Protein AF-A0A6N7VTI3-F1 (afdb_monomer_lite)

pLDDT: mean 75.06, std 15.84, range [30.77, 91.56]

Secondary structure (DSSP, 8-state):
--------S--BTTB--BTTTB-EE-TT-EEESSGGGTT-GGG--EEGGGS--SSHHHHHHHHHHHHGGGSHHHHT-TTGGG----HHHHHHS-HHHHHHHHHHHHHHHHHHHHHHHHHTT-

Structure (mmCIF, N/CA/C/O backbone):
data_AF-A0A6N7VTI3-F1
#
_entry.id   AF-A0A6N7VTI3-F1
#
loop_
_atom_site.group_PDB
_atom_site.id
_atom_site.type_symbol
_atom_site.label_atom_id
_atom_site.label_alt_id
_atom_site.label_comp_id
_atom_site.label_asym_id
_atom_site.label_entity_id
_atom_site.label_seq_id
_atom_site.pdbx_PDB_ins_code
_atom_site.Cartn_x
_atom_site.Cartn_y
_atom_site.Cartn_z
_atom_site.occupancy
_atom_site.B_iso_or_equiv
_atom_site.auth_seq_id
_atom_site.auth_comp_id
_atom_site.auth_asym_id
_atom_site.auth_atom_id
_atom_site.pdbx_PDB_model_num
ATOM 1 N N . MET A 1 1 ? 10.506 28.289 -2.825 1.00 30.77 1 MET A N 1
ATOM 2 C CA . MET A 1 1 ? 10.977 27.200 -3.711 1.00 30.77 1 MET A CA 1
ATOM 3 C C . MET A 1 1 ? 10.651 25.856 -3.055 1.00 30.77 1 MET A C 1
ATOM 5 O O . MET A 1 1 ? 11.562 25.150 -2.668 1.00 30.77 1 MET A O 1
ATOM 9 N N . LEU A 1 2 ? 9.366 25.532 -2.850 1.00 36.84 2 LEU A N 1
ATOM 10 C CA . LEU A 1 2 ? 8.926 24.298 -2.172 1.00 36.84 2 LEU A CA 1
ATOM 11 C C . LEU A 1 2 ? 7.470 23.956 -2.560 1.00 36.84 2 LEU A C 1
ATOM 13 O O . LEU A 1 2 ? 6.636 23.762 -1.698 1.00 36.84 2 LEU A O 1
ATOM 17 N N . ASP A 1 3 ? 7.137 23.898 -3.851 1.00 37.50 3 ASP A N 1
ATOM 18 C CA . ASP A 1 3 ? 5.753 23.593 -4.265 1.00 37.50 3 ASP A CA 1
ATOM 19 C C . ASP A 1 3 ? 5.700 22.821 -5.581 1.00 37.50 3 ASP A C 1
ATOM 21 O O . ASP A 1 3 ? 5.232 23.377 -6.563 1.00 37.50 3 ASP A O 1
ATOM 25 N N . LYS A 1 4 ? 6.189 21.571 -5.650 1.00 36.31 4 LYS A N 1
ATOM 26 C CA . LYS A 1 4 ? 5.821 20.627 -6.737 1.00 36.31 4 LYS A CA 1
ATOM 27 C C . LYS A 1 4 ? 5.935 19.159 -6.301 1.00 36.31 4 LYS A C 1
ATOM 29 O O . LYS A 1 4 ? 6.652 18.379 -6.921 1.00 36.31 4 LYS A O 1
ATOM 34 N N . SER A 1 5 ? 5.195 18.751 -5.273 1.00 34.56 5 SER A N 1
ATOM 35 C CA . SER A 1 5 ? 4.755 17.351 -5.182 1.00 34.56 5 SER A CA 1
ATOM 36 C C . SER A 1 5 ? 3.418 17.273 -5.916 1.00 34.56 5 SER A C 1
ATOM 38 O O . SER A 1 5 ? 2.425 17.803 -5.429 1.00 34.56 5 SER A O 1
ATOM 40 N N . PHE A 1 6 ? 3.372 16.656 -7.099 1.00 39.62 6 PHE A N 1
ATOM 41 C CA . PHE A 1 6 ? 2.126 16.384 -7.833 1.00 39.62 6 PHE A CA 1
ATOM 42 C C . PHE A 1 6 ? 1.333 15.255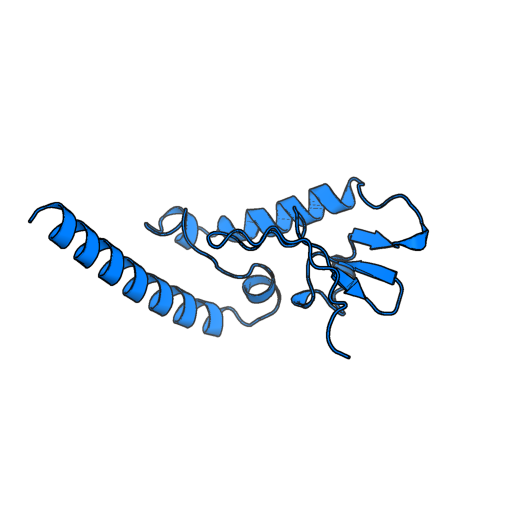 -7.139 1.00 39.62 6 PHE A C 1
ATOM 44 O O . PHE A 1 6 ? 1.121 14.182 -7.696 1.00 39.62 6 PHE A O 1
ATOM 51 N N . SER A 1 7 ? 0.927 15.459 -5.886 1.00 41.66 7 SER A N 1
ATOM 52 C CA . SER A 1 7 ? -0.099 14.637 -5.245 1.00 41.66 7 SER A CA 1
ATOM 53 C C . S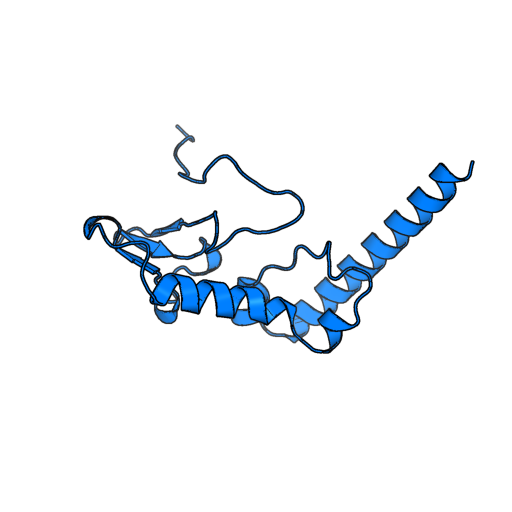ER A 1 7 ? -1.420 15.390 -5.340 1.00 41.66 7 SER A C 1
ATOM 55 O O . SER A 1 7 ? -1.532 16.496 -4.814 1.00 41.66 7 SER A O 1
ATOM 57 N N . SER A 1 8 ? -2.402 14.819 -6.036 1.00 39.56 8 SER A N 1
ATOM 58 C CA . SER A 1 8 ? -3.754 15.373 -6.144 1.00 39.56 8 SER A CA 1
ATOM 59 C C . SER A 1 8 ? -4.348 15.669 -4.766 1.00 39.56 8 SER A C 1
ATOM 61 O O . SER A 1 8 ? -4.237 14.851 -3.855 1.00 39.56 8 SER A O 1
ATOM 63 N N . SER A 1 9 ? -5.023 16.813 -4.640 1.00 35.03 9 SER A N 1
ATOM 64 C CA . SER A 1 9 ? -5.605 17.383 -3.413 1.00 35.03 9 SER A CA 1
ATOM 65 C C . SER A 1 9 ? -6.772 16.596 -2.787 1.00 35.03 9 SER A C 1
ATOM 67 O O . SER A 1 9 ? -7.503 17.147 -1.973 1.00 35.03 9 SER A O 1
ATOM 69 N N . TYR A 1 10 ? -6.958 15.324 -3.142 1.00 41.81 10 TYR A N 1
ATOM 70 C CA . TYR A 1 10 ? -7.886 14.413 -2.472 1.00 41.81 10 TYR A CA 1
ATOM 71 C C . TYR A 1 10 ? -7.081 13.506 -1.541 1.00 41.81 10 TYR A C 1
ATOM 73 O O . TYR A 1 10 ? -6.598 12.445 -1.933 1.00 41.81 10 TYR A O 1
ATOM 81 N N . TYR A 1 11 ? -6.875 13.980 -0.314 1.00 37.50 11 TYR A N 1
ATOM 82 C CA . TYR A 1 11 ? -6.407 13.160 0.797 1.00 37.50 11 TYR A CA 1
ATOM 83 C C . TYR A 1 11 ? -7.654 12.756 1.583 1.00 37.50 11 TYR A C 1
ATOM 85 O O . TYR A 1 11 ? -8.273 13.596 2.230 1.00 37.50 11 TYR A O 1
ATOM 93 N N . ASP A 1 12 ? -8.073 11.500 1.471 1.00 40.97 12 ASP A N 1
ATOM 94 C CA . ASP A 1 12 ? -9.148 10.973 2.305 1.00 40.97 12 ASP A CA 1
ATOM 95 C C . ASP A 1 12 ? -8.544 10.637 3.680 1.00 40.97 12 ASP A C 1
ATOM 97 O O . ASP A 1 12 ? -7.713 9.733 3.806 1.00 40.97 12 ASP A O 1
ATOM 101 N N . ASP A 1 13 ? -8.914 11.383 4.726 1.00 37.81 13 ASP A N 1
ATOM 102 C CA . ASP A 1 13 ? -8.380 11.218 6.094 1.00 37.81 13 ASP A CA 1
ATOM 103 C C . ASP A 1 13 ? -8.576 9.793 6.648 1.00 37.81 13 ASP A C 1
ATOM 105 O O . ASP A 1 13 ? -7.933 9.367 7.618 1.00 37.81 13 ASP A O 1
ATOM 109 N N . ILE A 1 14 ? -9.471 9.027 6.026 1.00 46.47 14 ILE A N 1
ATOM 110 C CA . ILE A 1 14 ? -9.856 7.688 6.450 1.00 46.47 14 ILE A CA 1
ATOM 111 C C . ILE A 1 14 ? -9.010 6.618 5.734 1.00 46.47 14 ILE A C 1
ATOM 113 O O . ILE A 1 14 ? -8.748 5.556 6.320 1.00 46.47 14 ILE A O 1
ATOM 117 N N . PHE A 1 15 ? -8.509 6.883 4.517 1.00 57.94 15 PHE A N 1
ATOM 118 C CA . PHE A 1 15 ? -7.852 5.877 3.681 1.00 57.94 15 PHE A CA 1
ATOM 119 C C . PHE A 1 15 ? -6.689 6.409 2.829 1.00 57.94 15 PHE A C 1
ATOM 121 O O . PHE A 1 15 ? -6.765 7.413 2.143 1.00 57.94 15 PHE A O 1
ATOM 128 N N . CYS A 1 16 ? -5.598 5.639 2.792 1.00 67.94 16 CYS A N 1
ATOM 129 C CA . CYS A 1 16 ? -4.547 5.831 1.797 1.00 67.94 16 CYS A CA 1
ATOM 130 C C . CYS A 1 16 ? -5.025 5.287 0.440 1.00 67.94 16 CYS A C 1
ATOM 132 O O . CYS A 1 16 ? -5.134 4.068 0.281 1.00 67.94 16 CYS A O 1
ATOM 134 N N . ASP A 1 17 ? -5.254 6.178 -0.525 1.00 71.94 17 ASP A N 1
ATOM 135 C CA . ASP A 1 17 ? -5.676 5.863 -1.901 1.00 71.94 17 ASP A CA 1
ATOM 136 C C . ASP A 1 17 ? -4.522 5.446 -2.832 1.00 71.94 17 ASP A C 1
ATOM 138 O O . ASP A 1 17 ? -4.613 5.571 -4.058 1.00 71.94 17 ASP A O 1
ATOM 142 N N . ALA A 1 18 ? -3.412 4.955 -2.270 1.00 73.81 18 ALA A N 1
ATOM 143 C CA . ALA A 1 18 ? -2.246 4.528 -3.043 1.00 73.81 18 ALA A CA 1
ATOM 144 C C . ALA A 1 18 ? -2.627 3.460 -4.080 1.00 73.81 18 ALA A C 1
ATOM 146 O O . ALA A 1 18 ? -3.153 2.398 -3.738 1.00 73.81 18 ALA A O 1
ATOM 147 N N . GLY A 1 19 ? -2.330 3.732 -5.350 1.00 71.56 19 GLY A N 1
ATOM 148 C CA . GLY A 1 19 ? -2.670 2.852 -6.467 1.00 71.56 19 GLY A CA 1
ATOM 149 C C . GLY A 1 19 ? -4.158 2.839 -6.844 1.00 71.56 19 GLY A C 1
ATOM 150 O O . GLY A 1 19 ? -4.568 1.942 -7.582 1.00 71.56 19 GLY A O 1
ATOM 151 N N . ILE A 1 20 ? -4.962 3.775 -6.323 1.00 74.81 20 ILE A N 1
ATOM 152 C CA . ILE A 1 20 ? -6.378 3.975 -6.676 1.00 74.81 20 ILE A CA 1
ATOM 153 C C . ILE A 1 20 ? -6.579 5.402 -7.195 1.00 74.81 20 ILE A C 1
ATOM 155 O O . ILE A 1 20 ? -6.760 5.593 -8.395 1.00 74.81 20 ILE A O 1
ATOM 159 N N . HIS A 1 21 ? -6.497 6.392 -6.302 1.00 74.94 21 HIS A N 1
ATOM 160 C CA . HIS A 1 21 ? -6.604 7.821 -6.625 1.00 74.94 21 HIS A CA 1
ATOM 161 C C . HIS A 1 21 ? -5.306 8.587 -6.343 1.00 74.94 21 HIS A C 1
ATOM 163 O O . HIS A 1 21 ? -5.171 9.737 -6.746 1.00 74.94 21 HIS A O 1
ATOM 169 N N . SER A 1 22 ? -4.328 7.943 -5.702 1.00 79.25 22 SER A N 1
ATOM 170 C CA . SER A 1 22 ? -3.002 8.493 -5.442 1.00 79.25 22 SER A CA 1
ATOM 171 C C . SER A 1 22 ? -1.936 7.670 -6.160 1.00 79.25 22 SER A C 1
ATOM 173 O O . SER A 1 22 ? -1.936 6.440 -6.084 1.00 79.25 22 SER A O 1
ATOM 175 N N . PHE A 1 23 ? -1.026 8.359 -6.847 1.00 86.06 23 PHE A N 1
ATOM 176 C CA . PHE A 1 23 ? 0.108 7.778 -7.561 1.00 86.06 23 PHE A CA 1
ATOM 177 C C . PHE A 1 23 ? 1.350 8.638 -7.331 1.00 86.06 23 PHE A C 1
ATOM 179 O O . PHE A 1 23 ? 1.248 9.832 -7.053 1.00 86.06 23 PHE A O 1
ATOM 186 N N . ALA A 1 24 ? 2.527 8.039 -7.470 1.00 89.12 24 ALA A N 1
ATOM 187 C CA . ALA A 1 24 ? 3.787 8.764 -7.542 1.00 89.12 24 ALA A CA 1
ATOM 188 C C . ALA A 1 24 ? 4.485 8.467 -8.872 1.00 89.12 24 ALA A C 1
ATOM 190 O O . ALA A 1 24 ? 4.268 7.417 -9.480 1.00 89.12 24 ALA A O 1
ATOM 191 N N . ILE A 1 25 ? 5.317 9.406 -9.309 1.00 90.06 25 ILE A N 1
ATOM 192 C CA . ILE A 1 25 ? 6.179 9.266 -10.480 1.00 90.06 25 ILE A CA 1
ATOM 193 C C . ILE A 1 25 ? 7.618 9.310 -9.974 1.00 90.06 25 ILE A C 1
ATOM 195 O O . ILE A 1 25 ? 7.975 10.218 -9.222 1.00 90.06 25 ILE A O 1
ATOM 199 N N . ASP A 1 26 ? 8.418 8.310 -10.330 1.00 89.00 26 ASP A N 1
ATOM 200 C CA . ASP A 1 26 ? 9.834 8.270 -9.967 1.00 89.00 26 ASP A CA 1
ATOM 201 C C . ASP A 1 26 ? 10.710 9.081 -10.954 1.00 89.00 26 ASP A C 1
ATOM 203 O O . ASP A 1 26 ? 10.222 9.524 -11.999 1.00 89.00 26 ASP A O 1
ATOM 207 N N . PRO A 1 27 ? 12.013 9.283 -10.667 1.00 89.88 27 PRO A N 1
ATOM 208 C CA . PRO A 1 27 ? 12.912 10.013 -11.568 1.00 89.88 27 PRO A CA 1
ATOM 209 C C . PRO A 1 27 ? 13.077 9.395 -12.966 1.00 89.88 27 PRO A C 1
ATOM 211 O O . PRO A 1 27 ? 13.544 10.070 -13.878 1.00 89.88 27 PRO A O 1
ATOM 214 N N . PHE A 1 28 ? 12.690 8.131 -13.152 1.00 90.31 28 PHE A N 1
ATOM 215 C CA . PHE A 1 28 ? 12.740 7.414 -14.426 1.00 90.31 28 PHE A CA 1
ATOM 216 C C . PHE A 1 28 ? 11.383 7.410 -15.146 1.00 90.31 28 PHE A C 1
ATOM 218 O O . PHE A 1 28 ? 11.178 6.625 -16.072 1.00 90.31 28 PHE A O 1
ATOM 225 N N . LEU A 1 29 ? 10.453 8.278 -14.729 1.00 89.38 29 LEU A N 1
ATOM 226 C CA . LEU A 1 29 ? 9.097 8.401 -15.269 1.00 89.38 29 LEU A CA 1
ATOM 227 C C . LEU A 1 29 ? 8.231 7.148 -15.076 1.00 89.38 29 LEU A C 1
ATOM 229 O O . LEU A 1 29 ? 7.200 7.001 -15.742 1.00 89.38 29 LEU A O 1
ATOM 233 N N . ASN A 1 30 ? 8.594 6.253 -14.156 1.00 89.25 30 ASN A N 1
ATOM 234 C CA . ASN A 1 30 ? 7.737 5.133 -13.796 1.00 89.25 30 ASN A CA 1
ATOM 235 C C . ASN A 1 30 ? 6.619 5.612 -12.877 1.00 89.25 30 ASN A C 1
ATOM 237 O O . ASN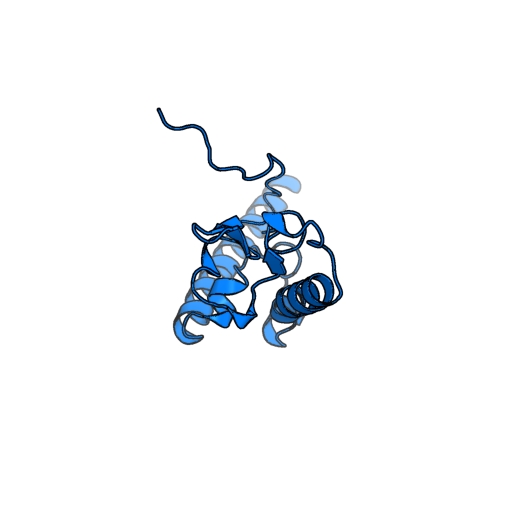 A 1 30 ? 6.846 6.343 -11.914 1.00 89.25 30 ASN A O 1
ATOM 241 N N . ILE A 1 31 ? 5.414 5.126 -13.139 1.00 89.12 31 ILE A N 1
ATOM 242 C CA . ILE A 1 31 ? 4.247 5.372 -12.299 1.00 89.12 31 ILE A CA 1
ATOM 243 C C . ILE A 1 31 ? 4.165 4.251 -11.273 1.00 89.12 31 ILE A C 1
ATOM 245 O O . ILE A 1 31 ? 4.177 3.070 -11.631 1.00 89.12 31 ILE A O 1
ATOM 249 N N . ILE A 1 32 ? 4.064 4.615 -10.002 1.00 90.19 32 ILE A N 1
ATOM 250 C CA . ILE A 1 32 ? 4.007 3.697 -8.863 1.00 90.19 32 ILE A CA 1
ATOM 251 C C . ILE A 1 32 ? 2.849 4.077 -7.921 1.00 90.19 32 ILE A C 1
ATOM 253 O O . ILE A 1 32 ? 2.395 5.222 -7.943 1.00 90.19 32 ILE A O 1
ATOM 257 N N . PRO A 1 33 ? 2.347 3.152 -7.078 1.00 87.88 33 PRO A N 1
ATOM 258 C CA . PRO A 1 33 ? 1.192 3.418 -6.216 1.00 87.88 33 PRO A CA 1
ATOM 259 C C . PRO A 1 33 ? 1.402 4.559 -5.214 1.00 87.88 33 PRO A C 1
ATOM 261 O O . PRO A 1 33 ? 0.484 5.322 -4.954 1.00 87.88 33 PRO A O 1
ATOM 264 N N . CYS A 1 34 ? 2.596 4.676 -4.633 1.00 89.12 34 CYS A N 1
ATOM 265 C CA . CYS A 1 34 ? 3.024 5.821 -3.827 1.00 89.12 34 CYS A CA 1
ATOM 266 C C . CYS A 1 34 ? 4.547 5.769 -3.626 1.00 89.12 34 CYS A C 1
ATOM 268 O O . CYS A 1 34 ? 5.191 4.796 -4.019 1.00 89.12 34 CYS A O 1
ATOM 270 N N . HIS A 1 35 ? 5.121 6.776 -2.961 1.00 87.50 35 HIS A N 1
ATOM 271 C CA . HIS A 1 35 ? 6.567 6.862 -2.709 1.00 87.50 35 HIS A CA 1
ATOM 272 C C . HIS A 1 35 ? 7.156 5.635 -1.986 1.00 87.50 35 HIS A C 1
ATOM 274 O O . HIS A 1 35 ? 8.316 5.301 -2.194 1.00 87.50 35 HIS A O 1
ATOM 280 N N . MET A 1 36 ? 6.361 4.914 -1.188 1.00 88.81 36 MET A N 1
ATOM 281 C CA . MET A 1 36 ? 6.809 3.707 -0.478 1.00 88.81 36 MET A CA 1
ATOM 282 C C . MET A 1 36 ? 7.077 2.508 -1.401 1.00 88.81 36 MET A C 1
ATOM 284 O O . MET A 1 36 ? 7.640 1.515 -0.955 1.00 88.81 36 MET A O 1
ATOM 288 N N . PHE A 1 37 ? 6.652 2.576 -2.666 1.00 88.75 37 PHE A N 1
ATOM 289 C CA . PHE A 1 37 ? 6.900 1.549 -3.684 1.00 88.75 37 PHE A CA 1
ATOM 290 C C . PHE A 1 37 ? 8.110 1.873 -4.571 1.00 88.75 37 PHE A C 1
ATOM 292 O O . PHE A 1 37 ? 8.370 1.161 -5.542 1.00 88.75 37 PHE A O 1
ATOM 299 N N . LEU A 1 38 ? 8.860 2.935 -4.258 1.00 89.62 38 LEU A N 1
ATOM 300 C CA . LEU A 1 38 ? 10.088 3.267 -4.970 1.00 89.62 38 LEU A CA 1
ATOM 301 C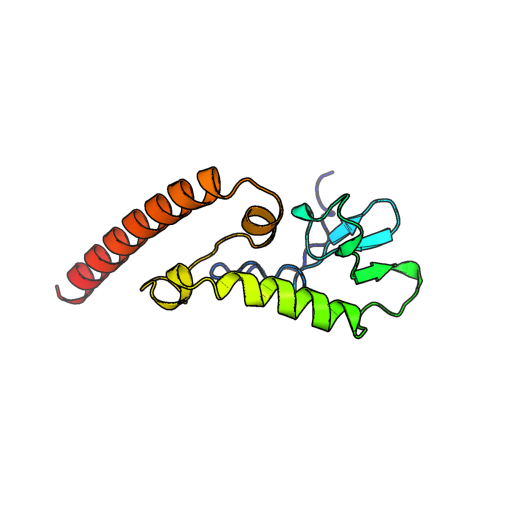 C . LEU A 1 38 ? 11.094 2.110 -4.848 1.00 89.62 38 LEU A C 1
ATOM 303 O O . LEU A 1 38 ? 11.301 1.574 -3.763 1.00 89.62 38 LEU A O 1
ATOM 307 N N . GLY A 1 39 ? 11.686 1.696 -5.970 1.00 87.25 39 GLY A N 1
ATOM 308 C CA . GLY A 1 39 ? 12.587 0.537 -6.024 1.00 87.25 39 GLY A CA 1
ATOM 309 C C . GLY A 1 39 ? 11.890 -0.832 -6.053 1.00 87.25 39 GLY A C 1
ATOM 310 O O . GLY A 1 39 ? 12.556 -1.844 -6.254 1.00 87.25 39 GLY A O 1
ATOM 311 N N . HIS A 1 40 ? 10.558 -0.893 -5.933 1.00 89.38 40 HIS A N 1
ATOM 312 C CA . HIS A 1 40 ? 9.784 -2.135 -6.017 1.00 89.38 40 HIS A CA 1
ATOM 313 C C . HIS A 1 40 ? 9.144 -2.302 -7.405 1.00 89.38 40 HIS A C 1
ATOM 315 O O . HIS A 1 40 ? 7.939 -2.106 -7.582 1.00 89.38 40 HIS A O 1
ATOM 321 N N . GLY A 1 41 ? 9.956 -2.683 -8.399 1.00 86.25 41 GLY A N 1
ATOM 322 C CA . GLY A 1 41 ? 9.564 -2.759 -9.819 1.00 86.25 41 GLY A CA 1
ATOM 323 C C . GLY A 1 41 ? 8.326 -3.618 -10.124 1.00 86.25 41 GLY A C 1
ATOM 324 O O . GLY A 1 41 ? 7.583 -3.315 -11.063 1.00 86.25 41 GLY A O 1
ATOM 325 N N . ASP A 1 42 ? 8.028 -4.616 -9.290 1.00 88.75 42 ASP A N 1
ATOM 326 C CA . ASP A 1 42 ? 6.819 -5.450 -9.395 1.00 88.75 42 ASP A CA 1
ATOM 327 C C . ASP A 1 42 ? 5.517 -4.639 -9.302 1.00 88.75 42 ASP A C 1
ATOM 329 O O . ASP A 1 42 ? 4.489 -5.020 -9.869 1.00 88.75 42 ASP A O 1
ATOM 333 N N . TYR A 1 43 ? 5.576 -3.483 -8.638 1.00 88.44 43 TYR A N 1
ATOM 334 C CA . TYR A 1 43 ? 4.452 -2.576 -8.426 1.00 88.44 43 TYR A CA 1
ATOM 335 C C . TYR A 1 43 ? 4.443 -1.396 -9.405 1.00 88.44 43 TYR A C 1
ATOM 337 O O . TYR A 1 43 ? 3.597 -0.514 -9.280 1.00 88.44 43 TYR A O 1
ATOM 345 N N . LYS A 1 44 ? 5.331 -1.372 -10.410 1.00 88.69 44 LYS A N 1
ATOM 346 C CA . LYS A 1 44 ? 5.287 -0.380 -11.495 1.00 88.69 44 LYS A CA 1
ATOM 347 C C . LYS A 1 44 ? 3.960 -0.490 -12.243 1.00 88.69 44 LYS A C 1
ATOM 349 O O . LYS A 1 44 ? 3.677 -1.529 -12.835 1.00 88.69 44 LYS A O 1
ATOM 354 N N . LEU A 1 45 ? 3.179 0.579 -12.265 1.00 87.31 45 LEU A N 1
ATOM 355 C CA . LEU A 1 45 ? 1.877 0.661 -12.928 1.00 87.31 45 LEU A CA 1
ATOM 356 C C . LEU A 1 45 ? 2.014 0.958 -14.423 1.00 87.31 45 LEU A C 1
ATOM 358 O O . LEU A 1 45 ? 1.268 0.418 -15.236 1.00 87.31 45 LEU A O 1
ATOM 362 N N . GLY A 1 46 ? 3.016 1.754 -14.789 1.00 86.88 46 GLY A N 1
ATOM 363 C CA . GLY A 1 46 ? 3.268 2.155 -16.168 1.00 86.88 46 GLY A CA 1
ATOM 364 C C . GLY A 1 46 ? 4.434 3.128 -16.269 1.00 86.88 46 GLY A C 1
ATOM 365 O O . GLY A 1 46 ? 5.206 3.282 -15.322 1.00 86.88 46 GLY A O 1
ATOM 366 N N . GLU A 1 47 ? 4.551 3.778 -17.420 1.00 87.56 47 GLU A N 1
ATOM 367 C CA . GLU A 1 47 ? 5.500 4.864 -17.674 1.00 87.56 47 GLU A CA 1
ATOM 368 C C . GLU A 1 47 ? 4.717 6.089 -18.136 1.00 87.56 47 GLU A C 1
ATOM 370 O O . GLU A 1 47 ? 3.848 5.980 -19.003 1.00 87.56 47 GLU A O 1
ATOM 375 N N . TYR A 1 48 ? 5.013 7.244 -17.549 1.00 85.44 48 TYR A N 1
ATOM 376 C CA . TYR A 1 48 ? 4.268 8.482 -17.769 1.00 85.44 48 TYR A CA 1
ATOM 377 C C . TYR A 1 48 ? 4.288 8.938 -19.233 1.00 85.44 48 TYR A C 1
ATOM 379 O O . TYR A 1 48 ? 3.264 9.336 -19.780 1.00 85.44 48 TYR A O 1
ATOM 387 N N . ASN A 1 49 ? 5.431 8.795 -19.900 1.00 84.75 49 ASN A N 1
ATOM 388 C CA . ASN A 1 49 ? 5.627 9.187 -21.296 1.00 84.75 49 ASN A CA 1
ATOM 389 C C . ASN A 1 49 ? 4.999 8.226 -22.325 1.00 84.75 49 ASN A C 1
ATOM 391 O O . ASN A 1 49 ? 4.938 8.570 -23.501 1.00 84.75 49 ASN A O 1
ATOM 395 N N . LYS A 1 50 ? 4.530 7.037 -21.918 1.00 81.19 50 LYS A N 1
ATOM 396 C CA . LYS A 1 50 ? 3.969 6.023 -22.832 1.00 81.19 50 LYS A CA 1
ATOM 397 C C . LYS A 1 50 ? 2.443 6.067 -22.960 1.00 81.19 50 LYS A C 1
ATOM 399 O O . LYS A 1 50 ? 1.877 5.221 -23.646 1.00 81.19 50 LYS A O 1
ATOM 404 N N . GLY A 1 51 ? 1.760 7.005 -22.296 1.00 68.44 51 GLY A N 1
ATOM 405 C CA . GLY A 1 51 ? 0.320 7.279 -22.459 1.00 68.44 51 GLY A CA 1
ATOM 406 C C . GLY A 1 51 ? -0.653 6.202 -21.942 1.00 68.44 51 GLY A C 1
ATOM 407 O O . GLY A 1 51 ? -1.783 6.521 -21.583 1.00 68.44 51 GLY A O 1
ATOM 408 N N . HIS A 1 52 ? -0.234 4.939 -21.818 1.00 63.56 52 HIS A N 1
ATOM 409 C CA . HIS A 1 52 ? -1.071 3.829 -21.350 1.00 63.56 52 HIS A CA 1
ATOM 410 C C . HIS A 1 52 ? -0.834 3.520 -19.867 1.00 63.56 52 HIS A C 1
ATOM 412 O O . HIS A 1 52 ? -0.130 2.578 -19.501 1.00 63.56 52 HIS A O 1
ATOM 418 N N . ILE A 1 53 ? -1.437 4.337 -19.006 1.00 61.97 53 ILE A N 1
ATOM 419 C CA . ILE A 1 53 ? -1.246 4.291 -17.546 1.00 61.97 53 ILE A CA 1
ATOM 420 C C . ILE A 1 53 ? -2.260 3.348 -16.862 1.00 61.97 53 ILE A C 1
ATOM 422 O O . ILE A 1 53 ? -1.982 2.768 -15.813 1.00 61.97 53 ILE A O 1
ATOM 426 N N . PHE A 1 54 ? -3.424 3.136 -17.484 1.00 64.75 54 PHE A N 1
ATOM 427 C CA . PHE A 1 54 ? -4.576 2.442 -16.898 1.00 64.75 54 PHE A CA 1
ATOM 428 C C . PHE A 1 54 ? -4.851 1.118 -17.622 1.00 64.75 54 PHE A C 1
ATOM 430 O O . PHE A 1 54 ? -5.761 1.008 -18.438 1.00 64.75 54 PHE A O 1
ATOM 437 N N . ASN A 1 55 ? -4.027 0.106 -17.356 1.00 70.62 55 ASN A N 1
ATOM 438 C CA . ASN A 1 55 ? -4.134 -1.223 -17.970 1.00 70.62 55 ASN A CA 1
ATOM 439 C C . ASN A 1 55 ? -4.485 -2.308 -16.926 1.00 70.62 55 ASN A C 1
ATOM 441 O O . ASN A 1 55 ? -4.708 -2.033 -15.743 1.00 70.62 55 ASN A O 1
ATOM 445 N N . SER A 1 56 ? -4.515 -3.574 -17.351 1.00 75.75 56 SER A N 1
ATOM 446 C CA . SER A 1 56 ? -4.756 -4.737 -16.478 1.00 75.75 56 SER A CA 1
ATOM 447 C C . SER A 1 56 ? -3.814 -4.807 -15.264 1.00 75.75 56 SER A C 1
ATOM 449 O O . SER A 1 56 ? -4.189 -5.364 -14.226 1.00 75.75 56 SER A O 1
ATOM 451 N N . LYS A 1 57 ? -2.619 -4.205 -15.353 1.00 81.19 57 LYS A N 1
ATOM 452 C CA . LYS A 1 57 ? -1.628 -4.157 -14.274 1.00 81.19 57 LYS A CA 1
ATOM 453 C C . LYS A 1 57 ? -2.073 -3.258 -13.125 1.00 81.19 57 LYS A C 1
ATOM 455 O O . LYS A 1 57 ? -1.913 -3.661 -11.975 1.00 81.19 57 LYS A O 1
ATOM 460 N N . LEU A 1 58 ? -2.699 -2.114 -13.417 1.00 82.62 58 LEU A N 1
ATOM 461 C CA . LEU A 1 58 ? -3.306 -1.264 -12.390 1.00 82.62 58 LEU A CA 1
ATOM 462 C C . LEU A 1 58 ? -4.348 -2.055 -11.603 1.00 82.62 58 LEU A C 1
ATOM 464 O O . LEU A 1 58 ? -4.212 -2.200 -10.394 1.00 82.62 58 LEU A O 1
ATOM 468 N N . ARG A 1 59 ? -5.315 -2.674 -12.293 1.00 83.31 59 ARG A N 1
ATOM 469 C CA . ARG A 1 59 ? -6.360 -3.480 -11.640 1.00 83.31 59 ARG A CA 1
ATOM 470 C C . ARG A 1 59 ? -5.767 -4.600 -10.778 1.00 83.31 59 ARG A C 1
ATOM 472 O O . ARG A 1 59 ? -6.235 -4.830 -9.663 1.00 83.31 59 ARG A O 1
ATOM 479 N N . LYS A 1 60 ? -4.724 -5.282 -11.264 1.00 87.06 60 LYS A N 1
ATOM 480 C CA . LYS A 1 60 ? -4.007 -6.315 -10.500 1.00 87.06 60 LYS A CA 1
ATOM 481 C C . LYS A 1 60 ? -3.377 -5.742 -9.228 1.00 87.06 60 LYS A C 1
ATOM 483 O O . LYS A 1 60 ? -3.567 -6.314 -8.157 1.00 87.06 60 LYS A O 1
ATOM 488 N N . ILE A 1 61 ? -2.655 -4.628 -9.334 1.00 86.25 61 ILE A N 1
ATOM 489 C CA . ILE A 1 61 ? -1.978 -3.998 -8.195 1.00 86.25 61 ILE A CA 1
ATOM 490 C C . ILE A 1 61 ? -3.002 -3.462 -7.195 1.00 86.25 61 ILE A C 1
ATOM 492 O O . ILE A 1 61 ? -2.906 -3.790 -6.016 1.00 86.25 61 ILE A O 1
ATOM 496 N N . THR A 1 62 ? -4.039 -2.758 -7.644 1.00 80.94 62 THR A N 1
ATOM 497 C CA . THR A 1 62 ? -5.138 -2.303 -6.784 1.00 80.94 62 THR A CA 1
ATOM 498 C C . THR A 1 62 ? -5.776 -3.467 -6.019 1.00 80.94 62 THR A C 1
ATOM 500 O O . THR A 1 62 ? -5.964 -3.377 -4.806 1.00 80.94 62 THR A O 1
ATOM 503 N N . ASN A 1 63 ? -6.031 -4.602 -6.681 1.00 82.50 63 ASN A N 1
ATOM 504 C CA . ASN A 1 63 ? -6.568 -5.795 -6.022 1.00 82.50 63 ASN A CA 1
ATOM 505 C C . ASN A 1 63 ? -5.616 -6.359 -4.958 1.00 82.50 63 ASN A C 1
ATOM 507 O O . ASN A 1 63 ? -6.072 -6.746 -3.880 1.00 82.50 63 ASN A O 1
ATOM 511 N N . ILE A 1 64 ? -4.306 -6.390 -5.230 1.00 84.38 64 ILE A N 1
ATOM 512 C CA . ILE A 1 64 ? -3.297 -6.800 -4.243 1.00 84.38 64 ILE A CA 1
ATOM 513 C C . ILE A 1 64 ? -3.355 -5.860 -3.034 1.00 84.38 64 ILE A C 1
ATOM 515 O O . ILE A 1 64 ? -3.502 -6.331 -1.904 1.00 84.38 64 ILE A O 1
ATOM 519 N N . LEU A 1 65 ? -3.336 -4.545 -3.264 1.00 80.50 65 LEU A N 1
ATOM 520 C CA . LEU A 1 65 ? -3.357 -3.542 -2.199 1.00 80.50 65 LEU A CA 1
ATOM 521 C C . LEU A 1 65 ? -4.634 -3.614 -1.348 1.00 80.50 65 LEU A C 1
ATOM 523 O O . LEU A 1 65 ? -4.570 -3.520 -0.122 1.00 80.50 65 LEU A O 1
ATOM 527 N N . GLN A 1 66 ? -5.786 -3.877 -1.964 1.00 76.88 66 GLN A N 1
ATOM 528 C CA . GLN A 1 66 ? -7.045 -4.094 -1.246 1.00 76.88 66 GLN A CA 1
ATOM 529 C C . GLN A 1 66 ? -7.075 -5.435 -0.496 1.00 76.88 66 GLN A C 1
ATOM 531 O O . GLN A 1 66 ? -7.657 -5.532 0.589 1.00 76.88 66 GLN A O 1
ATOM 536 N N . SER A 1 67 ? -6.447 -6.484 -1.039 1.00 76.50 67 SER A N 1
ATOM 537 C CA . SER A 1 67 ? -6.404 -7.813 -0.413 1.00 76.50 67 SER A CA 1
ATOM 538 C C . SER A 1 67 ? -5.618 -7.832 0.899 1.00 76.50 67 SER A C 1
ATOM 540 O O . SER A 1 67 ? -5.939 -8.609 1.795 1.00 76.50 67 SER A O 1
ATOM 542 N N . ILE A 1 68 ? -4.670 -6.911 1.067 1.00 75.06 68 ILE A N 1
ATOM 543 C CA . ILE A 1 68 ? -3.917 -6.728 2.312 1.00 75.06 68 ILE A CA 1
ATOM 544 C C . ILE A 1 68 ? -4.848 -6.398 3.486 1.00 75.06 68 ILE A C 1
ATOM 546 O O . ILE A 1 68 ? -4.582 -6.790 4.616 1.00 75.06 68 ILE A O 1
ATOM 550 N N . ARG A 1 69 ? -6.006 -5.770 3.252 1.00 64.12 69 ARG A N 1
ATOM 551 C CA . ARG A 1 69 ? -7.009 -5.541 4.310 1.00 64.12 69 ARG A CA 1
ATOM 552 C C . ARG A 1 69 ? -7.815 -6.799 4.673 1.00 64.12 69 ARG A C 1
ATOM 554 O O . ARG A 1 69 ? -8.669 -6.745 5.555 1.00 64.12 69 ARG A O 1
ATOM 561 N N . LYS A 1 70 ? -7.555 -7.942 4.024 1.00 58.19 70 LYS A N 1
ATOM 562 C CA . LYS A 1 70 ? -8.303 -9.202 4.179 1.00 58.19 70 LYS A CA 1
ATOM 563 C C . LYS A 1 70 ? -7.588 -10.262 5.030 1.00 58.19 70 LYS A C 1
ATOM 565 O O . LYS A 1 70 ? -8.074 -11.394 5.068 1.00 58.19 70 LYS A O 1
ATOM 570 N N . PHE A 1 71 ? -6.497 -9.950 5.742 1.00 69.38 71 PHE A N 1
ATOM 571 C CA . PHE A 1 71 ? -5.944 -10.892 6.733 1.00 69.38 71 PHE A CA 1
ATOM 572 C C . PHE A 1 71 ? -7.026 -11.308 7.739 1.00 69.38 71 PHE A C 1
ATOM 574 O O . PHE A 1 71 ? -7.857 -10.483 8.125 1.00 69.38 71 PHE A O 1
ATOM 581 N N . LYS A 1 72 ? -7.016 -12.575 8.185 1.00 66.50 72 LYS A N 1
ATOM 582 C CA . LYS A 1 72 ? -8.058 -13.138 9.071 1.00 66.50 72 LYS A CA 1
ATOM 583 C C . LYS A 1 72 ? -8.337 -12.230 10.278 1.00 66.50 72 LYS A C 1
ATOM 585 O O . LYS A 1 72 ? -9.473 -11.834 10.509 1.00 66.50 72 LYS A O 1
ATOM 590 N N . ARG A 1 73 ? -7.270 -11.764 10.936 1.00 76.00 73 ARG A N 1
ATOM 591 C CA . ARG A 1 73 ? -7.334 -10.854 12.090 1.00 76.00 73 ARG A CA 1
ATOM 592 C C . ARG A 1 73 ? -7.898 -9.459 11.764 1.00 76.00 73 ARG A C 1
ATOM 594 O O . ARG A 1 73 ? -8.456 -8.812 12.642 1.00 76.00 73 ARG A O 1
ATOM 601 N N . CYS A 1 74 ? -7.768 -8.980 10.524 1.00 78.50 74 CYS A N 1
ATOM 602 C CA . CYS A 1 74 ? -8.352 -7.709 10.081 1.00 78.50 74 CYS A CA 1
ATOM 603 C C . CYS A 1 74 ? -9.857 -7.837 9.807 1.00 78.50 74 CYS A C 1
ATOM 605 O O . CYS A 1 74 ? -10.600 -6.910 10.119 1.00 78.50 74 CYS A O 1
ATOM 607 N N . LYS A 1 75 ? -10.322 -8.982 9.284 1.00 77.31 75 LYS A N 1
ATOM 608 C CA . LYS A 1 75 ? -11.753 -9.229 9.011 1.00 77.31 75 LYS A CA 1
ATOM 609 C C . LYS A 1 75 ? -12.611 -9.206 10.281 1.00 77.31 75 LYS A C 1
ATOM 611 O O . LYS A 1 75 ? -13.742 -8.719 10.245 1.00 77.31 75 LYS A O 1
ATOM 616 N N . GLU A 1 76 ? -12.042 -9.697 11.378 1.00 82.38 76 GLU A N 1
ATOM 617 C CA . GLU A 1 76 ? -12.654 -9.765 12.712 1.00 82.38 76 GLU A CA 1
ATOM 618 C C . GLU A 1 76 ? -12.433 -8.482 13.544 1.00 82.38 76 GLU A C 1
ATOM 620 O O . GLU A 1 76 ? -12.944 -8.358 14.653 1.00 82.38 76 GLU A O 1
ATOM 625 N N . CYS A 1 77 ? -11.672 -7.503 13.041 1.00 79.69 77 CYS A N 1
ATOM 626 C CA . CYS A 1 77 ? -11.367 -6.284 13.789 1.00 79.69 77 CYS A CA 1
ATOM 627 C C . CYS A 1 77 ? -12.537 -5.289 13.753 1.00 79.69 77 CYS A C 1
ATOM 629 O O . CYS A 1 77 ? -12.990 -4.898 12.677 1.00 79.69 77 CYS A O 1
ATOM 631 N N . ILE A 1 78 ? -12.953 -4.786 14.921 1.00 81.38 78 ILE A N 1
ATOM 632 C CA . ILE A 1 78 ? -14.012 -3.766 15.040 1.00 81.38 78 ILE A CA 1
ATOM 633 C C . ILE A 1 78 ? -13.670 -2.463 14.299 1.00 81.38 78 ILE A C 1
ATOM 635 O O . ILE A 1 78 ? -14.539 -1.808 13.736 1.00 81.38 78 ILE A O 1
ATOM 639 N N . ASN A 1 79 ? -12.379 -2.138 14.204 1.00 78.50 79 ASN A N 1
ATOM 640 C CA . ASN A 1 79 ? -11.886 -0.933 13.539 1.00 78.50 79 ASN A CA 1
ATOM 641 C C . ASN A 1 79 ? -11.610 -1.124 12.037 1.00 78.50 79 ASN A C 1
ATOM 643 O O . ASN A 1 79 ? -11.015 -0.245 11.420 1.00 78.50 79 ASN A O 1
ATOM 647 N N . LYS A 1 80 ? -11.995 -2.255 11.425 1.00 78.31 80 LYS A N 1
ATOM 648 C CA . LYS 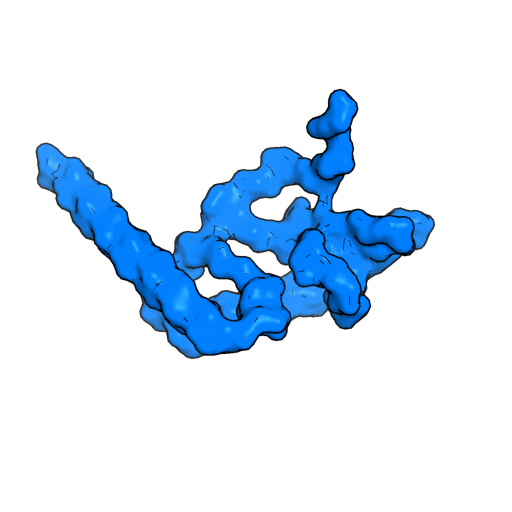A 1 80 ? -11.630 -2.595 10.033 1.00 78.31 80 LYS A CA 1
ATOM 649 C C . LYS A 1 80 ? -12.019 -1.530 9.002 1.00 78.31 80 LYS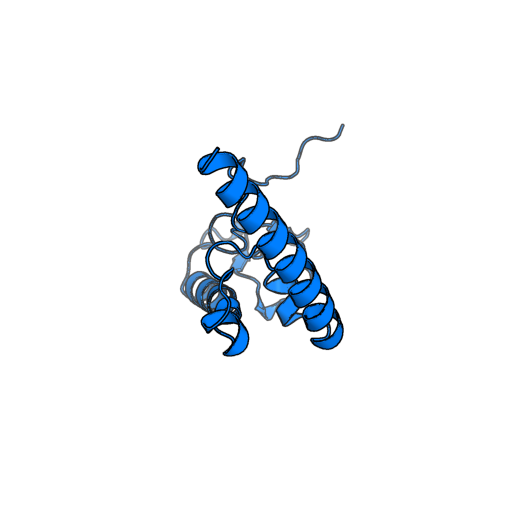 A C 1
ATOM 651 O O . LYS A 1 80 ? -11.233 -1.250 8.104 1.00 78.31 80 LYS A O 1
ATOM 656 N N . ASN A 1 81 ? -13.183 -0.902 9.171 1.00 75.50 81 ASN A N 1
ATOM 657 C CA . ASN A 1 81 ? -13.714 0.097 8.237 1.00 75.50 81 ASN A CA 1
ATOM 658 C C . ASN A 1 81 ? -13.088 1.482 8.413 1.00 75.50 81 ASN A C 1
ATOM 660 O O . ASN A 1 81 ? -13.373 2.382 7.643 1.00 75.50 81 ASN A O 1
ATOM 664 N N . SER A 1 82 ? -12.267 1.674 9.438 1.00 74.94 82 SER A N 1
ATOM 665 C CA . SER A 1 82 ? -11.663 2.967 9.746 1.00 74.94 82 SER A CA 1
ATOM 666 C C . SER A 1 82 ? -10.156 2.834 9.988 1.00 74.94 82 SER A C 1
ATOM 668 O O . SER A 1 82 ? -9.511 3.732 10.529 1.00 74.94 82 SER A O 1
ATOM 670 N N . CYS A 1 83 ? -9.581 1.680 9.650 1.00 76.62 83 CYS A N 1
ATOM 671 C CA . CYS A 1 83 ? -8.169 1.396 9.827 1.00 76.62 83 CYS A CA 1
ATOM 672 C C . CYS A 1 83 ? -7.368 1.978 8.657 1.00 76.62 83 CYS A C 1
ATOM 674 O O . CYS A 1 83 ? -7.467 1.500 7.530 1.00 76.62 83 CYS A O 1
ATOM 676 N N . SER A 1 84 ? -6.508 2.951 8.949 1.00 74.88 84 SER A N 1
ATOM 677 C CA . SER A 1 84 ? -5.618 3.608 7.984 1.00 74.88 84 SER A CA 1
ATOM 678 C C . SER A 1 84 ? -4.242 2.933 7.899 1.00 74.88 84 SER A C 1
ATOM 680 O O . SER A 1 84 ? -3.190 3.576 7.892 1.00 74.88 84 SER A O 1
ATOM 682 N N . VAL A 1 85 ? -4.213 1.598 7.915 1.00 78.06 85 VAL A N 1
ATOM 683 C CA . VAL A 1 85 ? -2.945 0.868 7.844 1.00 78.06 85 VAL A CA 1
ATOM 684 C C . VAL A 1 85 ? -2.336 0.961 6.446 1.00 78.06 85 VAL A C 1
ATOM 686 O O . VAL A 1 85 ? -3.033 0.790 5.448 1.00 78.06 85 VAL A O 1
ATOM 689 N N . CYS A 1 86 ? -1.034 1.245 6.374 1.00 79.81 86 CYS A N 1
ATOM 690 C CA . CYS A 1 86 ? -0.328 1.405 5.107 1.00 79.81 86 CYS A CA 1
ATOM 691 C C . CYS A 1 86 ? -0.121 0.035 4.429 1.00 79.81 86 CYS A C 1
ATOM 693 O O . CYS A 1 86 ? 0.522 -0.836 5.016 1.00 79.81 86 CYS A O 1
ATOM 695 N N . PRO A 1 87 ? -0.603 -0.176 3.190 1.00 81.06 87 PRO A N 1
ATOM 696 C CA . PRO A 1 87 ? -0.381 -1.430 2.471 1.00 81.06 87 PRO A CA 1
ATOM 697 C C . PRO A 1 87 ? 1.105 -1.736 2.240 1.00 81.06 87 PRO A C 1
ATOM 699 O O . PRO A 1 87 ? 1.543 -2.865 2.456 1.00 81.06 87 PRO A O 1
ATOM 702 N N . ALA A 1 88 ? 1.899 -0.720 1.880 1.00 83.00 88 ALA A N 1
ATOM 703 C CA . ALA A 1 88 ? 3.340 -0.868 1.678 1.00 83.00 88 ALA A CA 1
ATOM 704 C C . ALA A 1 88 ? 4.049 -1.325 2.958 1.00 83.00 88 ALA A C 1
ATOM 706 O O . ALA A 1 88 ? 4.984 -2.120 2.900 1.00 83.00 88 ALA A O 1
ATOM 707 N N . SER A 1 89 ? 3.575 -0.880 4.131 1.00 80.69 89 SER A N 1
ATOM 708 C CA . SER A 1 89 ? 4.205 -1.281 5.384 1.00 80.69 89 SER A CA 1
ATOM 709 C C . SER A 1 89 ? 3.949 -2.736 5.754 1.00 80.69 89 SER A C 1
ATOM 711 O O . SER A 1 89 ? 4.782 -3.347 6.418 1.00 80.69 89 SER A O 1
ATOM 713 N N . ILE A 1 90 ? 2.832 -3.298 5.299 1.00 80.19 90 ILE A N 1
ATOM 714 C CA . ILE A 1 90 ? 2.527 -4.720 5.456 1.00 80.19 90 ILE A CA 1
ATOM 715 C C . ILE A 1 90 ? 3.342 -5.565 4.477 1.00 80.19 90 ILE A C 1
ATOM 717 O O . ILE A 1 90 ? 3.816 -6.636 4.849 1.00 80.19 90 ILE A O 1
ATOM 721 N N . LEU A 1 91 ? 3.499 -5.088 3.240 1.00 82.12 91 LEU A N 1
ATOM 722 C CA . LEU A 1 91 ? 4.218 -5.808 2.189 1.00 82.12 91 LEU A CA 1
ATOM 723 C C . LEU A 1 91 ? 5.729 -5.840 2.419 1.00 82.12 91 LEU A C 1
ATOM 725 O O . LEU A 1 91 ? 6.344 -6.889 2.241 1.00 82.12 91 LEU A O 1
ATOM 729 N N . PHE A 1 92 ? 6.327 -4.707 2.794 1.00 83.62 92 PHE A N 1
ATOM 730 C CA . PHE A 1 92 ? 7.783 -4.542 2.760 1.00 83.62 92 PHE A CA 1
ATOM 731 C C . PHE A 1 92 ? 8.445 -4.497 4.139 1.00 83.62 92 PHE A C 1
ATOM 733 O O . PHE A 1 92 ? 9.644 -4.754 4.243 1.00 83.62 92 PHE A O 1
ATOM 740 N N . TYR A 1 93 ? 7.705 -4.217 5.219 1.00 75.00 93 TYR A N 1
ATOM 741 C CA . TYR A 1 93 ? 8.277 -4.215 6.569 1.00 75.00 93 TYR A CA 1
ATOM 742 C C . TYR A 1 93 ? 7.874 -5.458 7.367 1.00 75.00 93 TYR A C 1
ATOM 744 O O . TYR A 1 93 ? 6.756 -5.960 7.282 1.00 75.00 93 TYR A O 1
ATOM 752 N N . LYS A 1 94 ? 8.808 -5.956 8.193 1.00 64.81 94 LYS A N 1
ATOM 753 C CA . LYS A 1 94 ? 8.630 -7.169 9.011 1.00 64.81 94 LYS A CA 1
ATOM 754 C C . LYS A 1 94 ? 7.306 -7.143 9.791 1.00 64.81 94 LYS A C 1
ATOM 756 O O . LYS A 1 94 ? 7.041 -6.215 10.562 1.00 64.81 94 LYS A O 1
ATOM 761 N N . GLN A 1 95 ? 6.546 -8.237 9.685 1.00 58.53 95 GLN A N 1
ATOM 762 C CA . GLN A 1 95 ? 5.240 -8.428 10.334 1.00 58.53 95 GLN A CA 1
ATOM 763 C C . GLN A 1 95 ? 5.260 -8.171 11.856 1.00 58.53 95 GLN A C 1
ATOM 765 O O . GLN A 1 95 ? 4.269 -7.716 12.427 1.00 58.53 95 GLN A O 1
ATOM 770 N N . SER A 1 96 ? 6.398 -8.389 12.526 1.00 54.94 96 SER A N 1
ATOM 771 C CA . SER A 1 96 ? 6.548 -8.174 13.973 1.00 54.94 96 SER A CA 1
ATOM 772 C C . SER A 1 96 ? 6.443 -6.703 14.407 1.00 54.94 96 SER A C 1
ATOM 774 O O . SER A 1 96 ? 5.961 -6.422 15.508 1.00 54.94 96 SER A O 1
ATOM 776 N N . LYS A 1 97 ? 6.846 -5.744 13.558 1.00 56.72 97 LYS A N 1
ATOM 777 C CA . LYS A 1 97 ? 6.633 -4.304 13.816 1.00 56.72 97 LYS A CA 1
ATOM 778 C C . LYS A 1 97 ? 5.191 -3.898 13.513 1.00 56.72 97 LYS A C 1
ATOM 780 O O . LYS A 1 97 ? 4.605 -3.110 14.255 1.00 56.72 97 LYS A O 1
ATOM 785 N N . HIS A 1 98 ? 4.602 -4.500 12.481 1.00 64.00 98 HIS A N 1
ATOM 786 C CA . HIS A 1 98 ? 3.209 -4.280 12.116 1.00 64.00 98 HIS A CA 1
ATOM 787 C C . HIS A 1 98 ? 2.238 -4.722 13.225 1.00 64.00 98 HIS A C 1
ATOM 789 O O . HIS A 1 98 ? 1.307 -3.991 13.555 1.00 64.00 98 HIS A O 1
ATOM 795 N N . GLY A 1 99 ? 2.481 -5.877 13.857 1.00 70.00 99 GLY A N 1
ATOM 796 C CA . GLY A 1 99 ? 1.639 -6.394 14.942 1.00 70.00 99 GLY A CA 1
ATOM 797 C C . GLY A 1 99 ? 1.514 -5.436 16.133 1.00 70.00 99 GLY A C 1
ATOM 798 O O . GLY A 1 99 ? 0.398 -5.153 16.571 1.00 70.00 99 GLY A O 1
ATOM 799 N N . ARG A 1 100 ? 2.640 -4.878 16.606 1.00 72.31 100 ARG A N 1
ATOM 800 C CA . ARG A 1 100 ? 2.662 -3.938 17.743 1.00 72.31 100 ARG A CA 1
ATOM 801 C C . ARG A 1 100 ? 1.978 -2.609 17.422 1.00 72.31 100 ARG A C 1
ATOM 803 O O . ARG A 1 100 ? 1.139 -2.154 18.196 1.00 72.31 100 ARG A O 1
ATOM 810 N N . LEU A 1 101 ? 2.283 -2.012 16.266 1.00 77.38 101 LEU A N 1
ATOM 811 C CA . LEU A 1 101 ? 1.657 -0.754 15.837 1.00 77.38 101 LEU A CA 1
ATOM 812 C C . LEU A 1 101 ? 0.154 -0.915 15.579 1.00 77.38 101 LEU A C 1
ATOM 814 O O . LEU A 1 101 ? -0.626 -0.035 15.937 1.00 77.38 101 LEU A O 1
ATOM 818 N N . CYS A 1 102 ? -0.262 -2.043 14.995 1.00 81.06 102 CYS A N 1
ATOM 819 C CA . CYS A 1 102 ? -1.671 -2.365 14.781 1.00 81.06 102 CYS A CA 1
ATOM 820 C C . CYS A 1 102 ? -2.433 -2.440 16.112 1.00 81.06 102 CYS A C 1
ATOM 822 O O . CYS A 1 102 ? -3.487 -1.820 16.253 1.00 81.06 102 CYS A O 1
ATOM 824 N N . GLU A 1 103 ? -1.889 -3.147 17.106 1.00 84.38 103 GLU A N 1
ATOM 825 C CA . GLU A 1 103 ? -2.530 -3.267 18.415 1.00 84.38 103 GLU A CA 1
ATOM 826 C C . GLU A 1 103 ? -2.602 -1.927 19.156 1.00 84.38 103 GLU A C 1
ATOM 828 O O . GLU A 1 103 ? -3.648 -1.596 19.716 1.00 84.38 103 GLU A O 1
ATOM 833 N N . PHE A 1 104 ? -1.524 -1.143 19.119 1.00 84.75 104 PHE A N 1
ATOM 834 C CA . PHE A 1 104 ? -1.483 0.186 19.722 1.00 84.75 104 PHE A CA 1
ATOM 835 C C . PHE A 1 104 ? -2.540 1.119 19.114 1.00 84.75 104 PHE A C 1
ATOM 837 O O . PHE A 1 104 ? -3.373 1.664 19.842 1.00 84.75 104 PHE A O 1
ATOM 844 N N . LYS A 1 105 ? -2.581 1.228 17.776 1.00 83.62 105 LYS A N 1
ATOM 845 C CA . LYS A 1 105 ? -3.593 2.032 17.069 1.00 83.62 105 LYS A CA 1
ATOM 846 C C . LYS A 1 105 ? -5.015 1.556 17.373 1.00 83.62 105 LYS A C 1
ATOM 848 O O . LYS A 1 105 ? -5.901 2.385 17.564 1.00 83.62 105 LYS A O 1
ATOM 853 N N . ARG A 1 106 ? -5.232 0.237 17.460 1.00 85.12 106 ARG A N 1
ATOM 854 C CA . ARG A 1 106 ? -6.529 -0.345 17.833 1.00 85.12 106 ARG A CA 1
ATOM 855 C C . ARG A 1 106 ? -6.962 0.111 19.229 1.00 85.12 106 ARG A C 1
ATOM 857 O O . ARG A 1 106 ? -8.062 0.627 19.358 1.00 85.12 106 ARG A O 1
ATOM 864 N N . LYS A 1 107 ? -6.094 -0.014 20.242 1.00 88.62 107 LYS A N 1
ATOM 865 C CA . LYS A 1 107 ? -6.409 0.380 21.629 1.00 88.62 107 LYS A CA 1
ATOM 866 C C . LYS A 1 107 ? -6.757 1.865 21.750 1.00 88.62 107 LYS A C 1
ATOM 868 O O . LYS A 1 107 ? -7.719 2.203 22.433 1.00 88.62 107 LYS A O 1
ATOM 873 N N . ILE A 1 108 ? -6.008 2.738 21.071 1.00 88.38 108 ILE A N 1
ATOM 874 C CA . ILE A 1 108 ? -6.293 4.181 21.054 1.00 88.38 108 ILE A CA 1
ATOM 875 C C . ILE A 1 108 ? -7.666 4.449 20.445 1.00 88.38 108 ILE A C 1
ATOM 877 O O . ILE A 1 108 ? -8.468 5.175 21.028 1.00 88.38 108 ILE A O 1
ATOM 881 N N . LYS A 1 109 ? -7.955 3.838 19.294 1.00 85.06 109 LYS A N 1
ATOM 882 C CA . LYS A 1 109 ? -9.221 4.056 18.596 1.00 85.06 109 LYS A CA 1
ATOM 883 C C . LYS A 1 109 ? -10.416 3.528 19.385 1.00 85.06 109 LYS A C 1
ATOM 885 O O . LYS A 1 109 ? -11.419 4.224 19.496 1.00 85.06 109 LYS A O 1
ATOM 890 N N . ASP A 1 110 ? -10.273 2.358 20.005 1.00 86.62 110 ASP A N 1
ATOM 891 C CA . ASP A 1 110 ? -11.294 1.789 20.888 1.00 86.62 110 ASP A CA 1
ATOM 892 C C . ASP A 1 110 ? -11.582 2.713 22.081 1.00 86.62 110 ASP A C 1
ATOM 894 O O . ASP A 1 110 ? -12.741 2.887 22.458 1.00 86.62 110 ASP A O 1
ATOM 898 N N . LYS A 1 111 ? -10.543 3.323 22.673 1.00 88.69 111 LYS A N 1
ATOM 899 C CA . LYS A 1 111 ? -10.701 4.293 23.766 1.00 88.69 111 LYS A CA 1
ATOM 900 C C . LYS A 1 111 ? -11.435 5.549 23.291 1.00 88.69 111 LYS A C 1
ATOM 902 O O . LYS A 1 111 ? -12.426 5.924 23.907 1.00 88.69 111 LYS A O 1
ATOM 907 N N . TYR A 1 112 ? -11.007 6.124 22.169 1.00 87.94 112 TYR A N 1
ATOM 908 C CA . TYR A 1 112 ? -11.626 7.316 21.586 1.00 87.94 112 TYR A CA 1
ATOM 909 C C . TYR A 1 112 ? -13.112 7.105 21.257 1.00 87.94 112 TYR A C 1
ATOM 911 O O . TYR A 1 112 ? -13.953 7.921 21.624 1.00 87.94 112 TYR A O 1
ATOM 919 N N . ILE A 1 113 ? -13.461 5.979 20.622 1.00 85.12 113 ILE A N 1
ATOM 920 C CA . ILE A 1 113 ? -14.857 5.644 20.300 1.00 85.12 113 ILE A CA 1
ATOM 921 C C . ILE A 1 113 ? -15.691 5.531 21.582 1.00 85.12 113 ILE A C 1
ATOM 923 O O . ILE A 1 113 ? -16.795 6.066 21.646 1.00 85.12 113 ILE A O 1
ATOM 927 N N . LYS A 1 114 ? -15.169 4.868 22.623 1.00 87.62 114 LYS A N 1
ATOM 928 C CA . LYS A 1 114 ? -15.868 4.745 23.912 1.00 87.62 114 LYS A CA 1
ATOM 929 C C . LYS A 1 114 ? -16.096 6.099 24.583 1.00 87.62 114 LYS A C 1
ATOM 931 O O . LYS A 1 114 ? -17.161 6.295 25.159 1.00 87.62 114 LYS A O 1
ATOM 936 N N . GLU A 1 115 ? -15.124 7.006 24.526 1.00 91.56 115 GLU A N 1
ATOM 937 C CA . GLU A 1 115 ? -15.256 8.366 25.066 1.00 91.56 115 GLU A CA 1
ATOM 938 C C . GLU A 1 115 ? -16.314 9.165 24.297 1.00 91.56 115 GLU A C 1
ATOM 940 O O . GLU A 1 115 ? -17.232 9.701 24.913 1.00 91.56 115 GLU A O 1
ATOM 945 N N . LYS A 1 116 ? -16.295 9.121 22.959 1.00 88.12 116 LYS A N 1
ATOM 946 C CA . LYS A 1 116 ? -17.301 9.798 22.125 1.00 88.12 116 LYS A CA 1
ATOM 947 C C . LYS A 1 116 ? -18.720 9.266 22.324 1.00 88.12 116 LYS A C 1
ATOM 949 O O . LYS A 1 116 ? -19.664 10.048 22.360 1.00 88.12 116 LYS A O 1
ATOM 954 N N . ILE A 1 117 ? -18.884 7.953 22.510 1.00 89.12 117 ILE A N 1
ATOM 955 C CA . ILE A 1 117 ? -20.196 7.363 22.825 1.00 89.12 117 ILE A CA 1
ATOM 956 C C . ILE A 1 117 ? -20.718 7.876 24.174 1.00 89.12 117 ILE A C 1
ATOM 958 O O . ILE A 1 117 ? -21.916 8.122 24.299 1.00 89.12 117 ILE A O 1
ATOM 962 N N . LYS A 1 118 ? -19.848 8.044 25.179 1.00 88.19 118 LYS A N 1
ATOM 963 C CA . LYS A 1 118 ? -20.249 8.608 26.477 1.00 88.19 118 LYS A CA 1
ATOM 964 C C . LYS A 1 118 ? -20.687 10.064 26.340 1.00 88.19 118 LYS A C 1
ATOM 966 O O . LYS A 1 118 ? -21.745 10.397 26.844 1.00 88.19 118 LYS A O 1
ATOM 971 N N . GLU A 1 119 ? -19.924 10.882 25.617 1.00 86.50 119 GLU A N 1
ATOM 972 C CA . GLU A 1 119 ? -20.274 12.286 25.349 1.00 86.50 119 GLU A CA 1
ATOM 973 C C . GLU A 1 119 ? -21.606 12.427 24.599 1.00 86.50 119 GLU A C 1
ATOM 975 O O . GLU A 1 119 ? -22.363 13.336 24.890 1.00 86.50 119 GLU A O 1
ATOM 980 N N . SER A 1 120 ? -21.924 11.513 23.674 1.00 77.88 120 SER A N 1
ATOM 981 C CA . SER A 1 120 ? -23.190 11.543 22.918 1.00 77.88 120 SER A CA 1
ATOM 982 C C . SER A 1 120 ? -24.434 11.116 23.710 1.00 77.88 120 SER A C 1
ATOM 984 O O . SER A 1 120 ? -25.545 11.198 23.193 1.00 77.88 120 SER A O 1
ATOM 986 N N . ARG A 1 121 ? -24.244 10.566 24.916 1.00 70.12 121 ARG A N 1
ATOM 987 C CA . ARG A 1 121 ? -25.316 10.080 25.801 1.00 70.12 121 ARG A CA 1
ATOM 988 C C . ARG A 1 121 ? -25.536 10.984 27.018 1.00 70.12 121 ARG A C 1
ATOM 990 O O . ARG A 1 121 ? -26.430 10.684 27.807 1.00 70.12 121 ARG A O 1
ATOM 997 N N . SER A 1 122 ? -24.709 12.015 27.168 1.00 57.19 122 SER A N 1
ATOM 998 C CA . SER A 1 122 ? -24.846 13.101 28.142 1.00 57.19 122 SER A CA 1
ATOM 999 C C . SER A 1 122 ? -25.555 14.282 27.494 1.00 57.19 122 SER A C 1
ATOM 1001 O O . SER A 1 122 ? -26.264 14.991 28.234 1.00 57.19 122 SER A O 1
#

Foldseek 3Di:
DDDDPPFPPDDDPQEQCQLHRGWHADPQQFIASDPLCVVVVLRGQGGNVVPCNDDPSSVVNVVLLVCLCVDPVNVPQPCSSRDHDGSSCCVPPDVVVVVVVVVVVSVVVVVVVVVVVVVVVD

Organism: NCBI:txid2652269

InterPro domains:
  IPR023885 4Fe4S-binding SPASM domain [TIGR04085] (16-97)
  IPR058240 Radical SAM superfamily [SSF102114] (14-83)

Radius of gyration: 17.34 Å; chains: 1; bounding box: 38×40×51 Å

Sequence (122 aa):
MLDKSFSSSYYDDIFCDAGIHSFAIDPFLNIIPCHMFLGHGDYKLGEYNKGHIFNSKLRKITNILQSIRKFKRCKECINKNSCSVCPASILFYKQSKHGRLCEFKRKIKDKYIKEKIKESRS